Protein AF-A0A7J8K2V7-F1 (afdb_monomer_lite)

Radius of gyration: 28.93 Å; chains: 1; bounding box: 54×82×59 Å

pLDDT: mean 75.32, std 27.33, range [26.98, 98.69]

Secondary structure (DSSP, 8-state):
-HHHHHS--TTGGGTT-HHHHHHHHHHHHHTHHHHHHHH--SS---HHHHHHHHHHHT--TT----HHHHHHHHHHHHHHTT----S---------S-----------------------------------------------

Sequence (144 aa):
MIQWLSGHLPWEDNLKDPNYVRDSKIRYRENIASLMDKCFPEKNKPDEIAKYMETVKLLDYDEKPLYRNLQDILLQGLKSIGSKDDDKLELAVVENGGLKAKTGTKRKKETEKSSEASVEEMECLDTQTEEAMQTHMEPKTSSV

InterPro domains:
  IPR050235 Casein kinase 1/Serine/threonine-protein kinase-like [PTHR11909] (1-122)

Organism: Molossus molossus (NCBI:txid27622)

Structure (mmCIF, N/CA/C/O backbone):
data_AF-A0A7J8K2V7-F1
#
_entry.id   AF-A0A7J8K2V7-F1
#
loop_
_atom_site.group_PDB
_atom_site.id
_atom_site.type_symbol
_atom_site.label_atom_id
_atom_site.label_alt_id
_atom_site.label_comp_id
_atom_site.label_asym_id
_atom_site.label_entity_id
_atom_site.label_seq_id
_atom_site.pdbx_PDB_ins_code
_atom_site.Cartn_x
_atom_site.Cartn_y
_atom_site.Cartn_z
_atom_site.occupancy
_atom_site.B_iso_or_equiv
_atom_site.auth_seq_id
_atom_site.auth_comp_id
_atom_site.auth_asym_id
_atom_site.auth_atom_id
_atom_site.pdbx_PDB_model_num
ATOM 1 N N . MET A 1 1 ? -4.993 4.083 -3.559 1.00 94.50 1 MET A N 1
ATOM 2 C CA . MET A 1 1 ? -4.291 4.298 -2.270 1.00 94.50 1 MET A CA 1
ATOM 3 C C . MET A 1 1 ? -2.924 4.925 -2.499 1.00 94.50 1 MET A C 1
ATOM 5 O O . MET A 1 1 ? -2.961 6.108 -2.776 1.00 94.50 1 MET A O 1
ATOM 9 N N . ILE A 1 2 ? -1.781 4.209 -2.483 1.00 96.19 2 ILE A N 1
ATOM 10 C CA . ILE A 1 2 ? -0.426 4.827 -2.492 1.00 96.19 2 ILE A CA 1
ATOM 11 C C . ILE A 1 2 ? -0.288 5.997 -3.485 1.00 96.19 2 ILE A C 1
ATOM 13 O O . ILE A 1 2 ? -0.113 7.110 -3.013 1.00 96.19 2 ILE A O 1
ATOM 17 N N . GLN A 1 3 ? -0.505 5.803 -4.796 1.00 95.94 3 GLN A N 1
ATOM 18 C CA . GLN A 1 3 ? -0.426 6.879 -5.812 1.00 95.94 3 GLN A CA 1
ATOM 19 C C . GLN A 1 3 ? -1.206 8.163 -5.451 1.00 95.94 3 GLN A C 1
ATOM 21 O O . GLN A 1 3 ? -0.774 9.255 -5.792 1.00 95.94 3 GLN A O 1
ATOM 26 N N . TRP A 1 4 ? -2.354 8.058 -4.774 1.00 94.19 4 TRP A N 1
ATOM 27 C CA . TRP A 1 4 ? -3.171 9.216 -4.378 1.00 94.19 4 TRP A CA 1
ATOM 28 C C . TRP A 1 4 ? -2.633 9.945 -3.138 1.00 94.19 4 TRP A C 1
ATOM 30 O O . TRP A 1 4 ? -3.008 11.086 -2.905 1.00 94.19 4 TRP A O 1
ATOM 40 N N . LEU A 1 5 ? -1.782 9.288 -2.346 1.00 92.75 5 LEU A N 1
ATOM 41 C CA . LEU A 1 5 ? -1.199 9.813 -1.107 1.00 92.75 5 LEU A CA 1
ATOM 42 C C . LEU A 1 5 ? 0.252 10.286 -1.309 1.00 92.75 5 LEU A C 1
ATOM 44 O O . LEU A 1 5 ? 0.656 11.278 -0.719 1.00 92.75 5 LEU A O 1
ATOM 48 N N . SER A 1 6 ? 1.032 9.589 -2.142 1.00 92.75 6 SER A N 1
ATOM 49 C CA . SER A 1 6 ? 2.420 9.931 -2.494 1.00 92.75 6 SER A CA 1
ATOM 50 C C . SER A 1 6 ? 2.547 10.733 -3.794 1.00 92.75 6 SER A C 1
ATOM 52 O O . SER A 1 6 ? 3.634 11.203 -4.123 1.00 92.75 6 SER A O 1
ATOM 54 N N . GLY A 1 7 ? 1.484 10.807 -4.600 1.00 94.06 7 GLY A N 1
ATOM 55 C CA . GLY A 1 7 ? 1.505 11.328 -5.972 1.00 94.06 7 GLY A CA 1
ATOM 56 C C . GLY A 1 7 ? 2.142 10.390 -7.011 1.00 94.06 7 GLY A C 1
ATOM 57 O O . GLY A 1 7 ? 1.852 10.537 -8.196 1.00 94.06 7 GLY A O 1
ATOM 58 N N . HIS A 1 8 ? 2.957 9.416 -6.582 1.00 94.94 8 HIS A N 1
ATOM 59 C CA . HIS A 1 8 ? 3.845 8.618 -7.439 1.00 94.94 8 HIS A CA 1
ATOM 60 C C . HIS A 1 8 ? 3.953 7.135 -7.019 1.00 94.94 8 HIS A C 1
ATOM 62 O O . HIS A 1 8 ? 3.755 6.795 -5.846 1.00 94.94 8 HIS A O 1
ATOM 68 N N . LEU A 1 9 ? 4.340 6.252 -7.946 1.00 97.38 9 LEU A N 1
ATOM 69 C CA . LEU A 1 9 ? 4.716 4.851 -7.692 1.00 97.38 9 LEU A CA 1
ATOM 70 C C . LEU A 1 9 ? 6.148 4.532 -8.172 1.00 97.38 9 LEU A C 1
ATOM 72 O O . LEU A 1 9 ? 6.580 5.067 -9.190 1.00 97.38 9 LEU A O 1
ATOM 76 N N . PRO A 1 10 ? 6.888 3.596 -7.533 1.00 97.00 10 PRO A N 1
ATOM 77 C CA . PRO A 1 10 ? 8.314 3.359 -7.821 1.00 97.00 10 PRO A CA 1
ATOM 78 C C . PRO A 1 10 ? 8.669 2.814 -9.217 1.00 97.00 10 PRO A C 1
ATOM 80 O O . PRO A 1 10 ? 9.839 2.546 -9.473 1.00 97.00 10 PRO A O 1
ATOM 83 N N . TRP A 1 11 ? 7.681 2.579 -10.082 1.00 98.06 11 TRP A N 1
ATOM 84 C CA . TRP A 1 11 ? 7.827 1.952 -11.400 1.00 98.06 11 TRP A CA 1
ATOM 85 C C . TRP A 1 11 ? 7.117 2.731 -12.524 1.00 98.06 11 TRP A C 1
ATOM 87 O O . TRP A 1 11 ? 6.931 2.195 -13.617 1.00 98.06 11 TRP A O 1
ATOM 97 N N . GLU A 1 12 ? 6.676 3.969 -12.270 1.00 96.75 12 GLU A N 1
ATOM 98 C CA . GLU A 1 12 ? 5.854 4.736 -13.220 1.00 96.75 12 GLU A CA 1
ATOM 99 C C . GLU A 1 12 ? 6.618 5.247 -14.458 1.00 96.75 12 GLU A C 1
ATOM 101 O O . GLU A 1 12 ? 6.053 5.273 -15.551 1.00 96.75 12 GLU A O 1
ATOM 106 N N . ASP A 1 13 ? 7.925 5.502 -14.346 1.00 97.19 13 ASP A 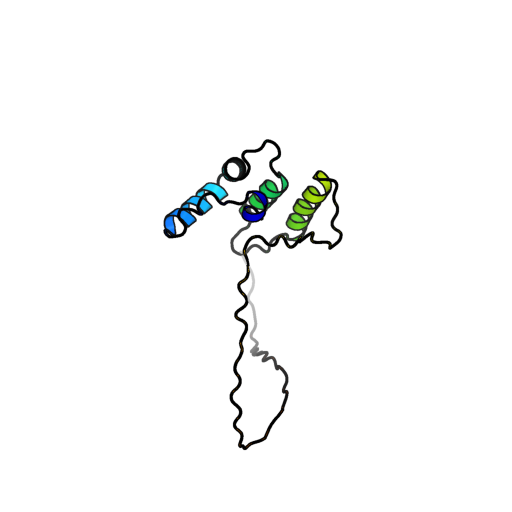N 1
ATOM 107 C CA . ASP A 1 13 ? 8.797 5.798 -15.498 1.00 97.19 13 ASP A CA 1
ATOM 108 C C . ASP A 1 13 ? 8.966 4.596 -16.452 1.00 97.19 13 ASP A C 1
ATOM 110 O O . ASP A 1 13 ? 9.264 4.746 -17.640 1.00 97.19 13 ASP A O 1
ATOM 114 N N . ASN A 1 14 ? 8.761 3.376 -15.944 1.00 97.50 14 ASN A N 1
ATOM 115 C CA . ASN A 1 14 ? 9.092 2.120 -16.620 1.00 97.50 14 ASN A CA 1
ATOM 116 C C . ASN A 1 14 ? 7.866 1.330 -17.109 1.00 97.50 14 ASN A C 1
ATOM 118 O O . ASN A 1 14 ? 8.003 0.170 -17.491 1.00 97.50 14 ASN A O 1
ATOM 122 N N . LEU A 1 15 ? 6.677 1.944 -17.179 1.00 98.06 15 LEU A N 1
ATOM 123 C CA . LEU A 1 15 ? 5.410 1.282 -17.555 1.00 98.06 15 LEU A CA 1
ATOM 124 C C . LEU A 1 15 ? 5.394 0.595 -18.938 1.00 98.06 15 LEU A C 1
ATOM 126 O O . LEU A 1 15 ? 4.476 -0.171 -19.225 1.00 98.06 15 LEU A O 1
ATOM 130 N N . LYS A 1 16 ? 6.392 0.847 -19.795 1.00 98.44 16 LYS A N 1
ATOM 131 C CA . LYS A 1 16 ? 6.579 0.153 -21.083 1.00 98.44 16 LYS A CA 1
ATOM 132 C C . LYS A 1 16 ? 7.224 -1.234 -20.951 1.00 98.44 16 LYS A C 1
ATOM 134 O O . LYS A 1 16 ? 7.147 -2.007 -21.901 1.00 98.44 16 LYS A O 1
ATOM 139 N N . ASP A 1 17 ? 7.850 -1.548 -19.815 1.00 98.38 17 ASP A N 1
ATOM 140 C CA . ASP A 1 17 ? 8.443 -2.857 -19.532 1.00 98.38 17 ASP A CA 1
ATOM 141 C C . ASP A 1 17 ? 7.603 -3.615 -18.479 1.00 98.38 17 ASP A C 1
ATOM 143 O O . ASP A 1 17 ? 7.678 -3.319 -17.280 1.00 98.38 17 ASP A O 1
ATOM 147 N N . PRO A 1 18 ? 6.803 -4.618 -18.891 1.00 98.44 18 PRO A N 1
ATOM 148 C CA . PRO A 1 18 ? 5.983 -5.389 -17.963 1.00 98.44 18 PRO A CA 1
ATOM 149 C C . PRO A 1 18 ? 6.812 -6.281 -17.026 1.00 98.44 18 PRO A C 1
ATOM 151 O O . PRO A 1 18 ? 6.313 -6.646 -15.960 1.00 98.44 18 PRO A O 1
ATOM 154 N N . ASN A 1 19 ? 8.062 -6.615 -17.374 1.00 98.50 19 ASN A N 1
ATOM 155 C CA . ASN A 1 19 ? 8.955 -7.367 -16.490 1.00 98.50 19 ASN A CA 1
ATOM 156 C C . ASN A 1 19 ? 9.426 -6.470 -15.350 1.00 98.50 19 ASN A C 1
ATOM 158 O O . ASN A 1 19 ? 9.201 -6.803 -14.192 1.00 98.50 19 ASN A O 1
ATOM 162 N N . TYR A 1 20 ? 9.951 -5.282 -15.667 1.00 98.56 20 TYR A N 1
ATOM 163 C CA . TYR A 1 20 ? 10.354 -4.297 -14.660 1.00 98.56 20 TYR A CA 1
ATOM 164 C C . TYR A 1 20 ? 9.224 -3.988 -13.666 1.00 98.56 20 TYR A C 1
ATOM 166 O O . TYR A 1 20 ? 9.442 -3.973 -12.451 1.00 98.56 20 TYR A O 1
ATOM 174 N N . VAL A 1 21 ? 8.001 -3.763 -14.163 1.00 98.69 21 VAL A N 1
ATOM 175 C CA . VAL A 1 21 ? 6.834 -3.467 -13.316 1.00 98.69 21 VAL A CA 1
ATOM 176 C C . VAL A 1 21 ? 6.456 -4.664 -12.432 1.00 98.69 21 VAL A C 1
ATOM 178 O O . VAL A 1 21 ? 6.123 -4.469 -11.262 1.00 98.69 21 VAL A O 1
ATOM 181 N N . ARG A 1 22 ? 6.523 -5.900 -12.949 1.00 98.50 22 ARG A N 1
ATOM 182 C CA . ARG A 1 22 ? 6.310 -7.130 -12.165 1.00 98.50 22 ARG A CA 1
ATOM 183 C C . ARG A 1 22 ? 7.371 -7.290 -11.079 1.00 98.50 22 ARG A C 1
ATOM 185 O O . ARG A 1 22 ? 7.024 -7.439 -9.911 1.00 98.50 22 ARG A O 1
ATOM 192 N N . ASP A 1 23 ? 8.640 -7.220 -11.448 1.00 98.62 23 ASP A N 1
ATOM 193 C CA . ASP A 1 23 ? 9.760 -7.526 -10.558 1.00 98.62 23 ASP A CA 1
ATOM 194 C C . ASP A 1 23 ? 9.893 -6.464 -9.456 1.00 98.62 23 ASP A C 1
ATOM 196 O O . ASP A 1 23 ? 10.209 -6.780 -8.307 1.00 98.62 23 ASP A O 1
ATOM 200 N N . SER A 1 24 ? 9.550 -5.210 -9.773 1.00 98.25 24 SER A N 1
ATOM 201 C CA . SER A 1 24 ? 9.407 -4.137 -8.784 1.00 98.25 24 SER A CA 1
ATOM 202 C C . SER A 1 24 ? 8.266 -4.419 -7.804 1.00 98.25 24 SER A C 1
ATOM 204 O O . SER A 1 24 ? 8.472 -4.333 -6.596 1.00 98.25 24 SER A O 1
ATOM 206 N N . LYS A 1 25 ? 7.078 -4.815 -8.285 1.00 98.38 25 LYS A N 1
ATOM 207 C CA . LYS A 1 25 ? 5.943 -5.180 -7.416 1.00 98.38 25 LYS A CA 1
ATOM 208 C C . LYS A 1 25 ? 6.264 -6.363 -6.502 1.00 98.38 25 LYS A C 1
ATOM 210 O O . LYS A 1 25 ? 5.923 -6.307 -5.327 1.00 98.38 25 LYS A O 1
ATOM 215 N N . ILE A 1 26 ? 6.954 -7.390 -7.004 1.00 98.38 26 ILE A N 1
ATOM 216 C CA . ILE A 1 26 ? 7.405 -8.537 -6.198 1.00 98.38 26 ILE A CA 1
ATOM 217 C C . ILE A 1 26 ? 8.386 -8.067 -5.114 1.00 98.38 26 ILE A C 1
ATOM 219 O O . ILE A 1 26 ? 8.160 -8.314 -3.932 1.00 98.38 26 ILE A O 1
ATOM 223 N N . ARG A 1 27 ? 9.425 -7.304 -5.483 1.00 98.31 27 ARG A N 1
ATOM 224 C CA . ARG A 1 27 ? 10.410 -6.753 -4.532 1.00 98.31 27 ARG A CA 1
ATOM 225 C C . ARG A 1 27 ? 9.753 -5.935 -3.414 1.00 98.31 27 ARG A C 1
ATOM 227 O O . ARG A 1 27 ? 10.126 -6.076 -2.251 1.00 98.31 27 ARG A O 1
ATOM 234 N N . TYR A 1 28 ? 8.773 -5.106 -3.765 1.00 98.25 28 TYR A N 1
ATOM 235 C CA . TYR A 1 28 ? 8.058 -4.252 -2.818 1.00 98.25 28 TYR A CA 1
ATOM 236 C C . TYR A 1 28 ? 6.946 -4.966 -2.031 1.00 98.25 28 TYR A C 1
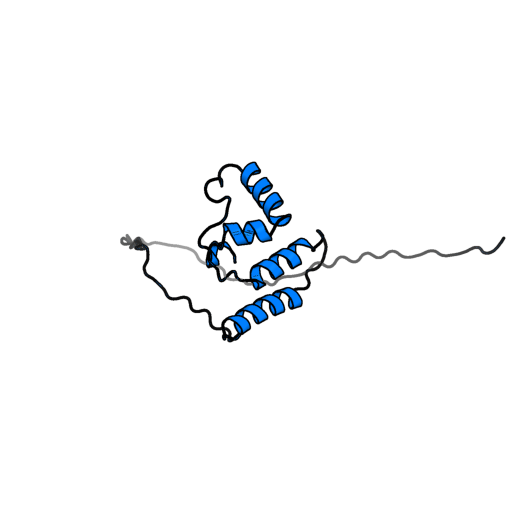ATOM 238 O O . TYR A 1 28 ? 6.603 -4.491 -0.952 1.00 98.25 28 TYR A O 1
ATOM 246 N N . ARG A 1 29 ? 6.430 -6.118 -2.492 1.00 97.56 29 ARG A N 1
ATOM 247 C CA . ARG A 1 29 ? 5.617 -7.033 -1.665 1.00 97.56 29 ARG A CA 1
ATOM 248 C C . ARG A 1 29 ? 6.476 -7.673 -0.577 1.00 97.56 29 ARG A C 1
ATOM 250 O O . ARG A 1 29 ? 6.072 -7.720 0.583 1.00 97.56 29 ARG A O 1
ATOM 257 N N . GLU A 1 30 ? 7.675 -8.137 -0.923 1.00 97.50 30 GLU A N 1
ATOM 258 C CA . GLU A 1 30 ? 8.530 -8.795 0.066 1.00 97.50 30 GLU A CA 1
ATOM 259 C C . GLU A 1 30 ? 9.106 -7.817 1.094 1.00 97.50 30 GLU A C 1
ATOM 261 O O . GLU A 1 30 ? 9.165 -8.163 2.274 1.00 97.50 30 GLU A O 1
ATOM 266 N N . ASN A 1 31 ? 9.408 -6.574 0.701 1.00 97.38 31 ASN A N 1
ATOM 267 C CA . ASN A 1 31 ? 9.828 -5.510 1.615 1.00 97.38 31 ASN A CA 1
ATOM 268 C C . ASN A 1 31 ? 8.930 -4.258 1.507 1.00 97.38 31 ASN A C 1
ATOM 270 O O . ASN A 1 31 ? 9.281 -3.270 0.851 1.00 97.38 31 ASN A O 1
ATOM 274 N N . ILE A 1 32 ? 7.788 -4.288 2.201 1.00 97.44 32 ILE A N 1
ATOM 275 C CA . ILE A 1 32 ? 6.819 -3.179 2.258 1.00 97.44 32 ILE A CA 1
ATOM 276 C C . ILE A 1 32 ? 7.392 -1.954 2.983 1.00 97.44 32 ILE A C 1
ATOM 278 O O . ILE A 1 32 ? 7.091 -0.829 2.586 1.00 97.44 32 ILE A O 1
ATOM 282 N N . ALA A 1 33 ? 8.284 -2.124 3.965 1.00 96.12 33 ALA A N 1
ATOM 283 C CA . ALA A 1 33 ? 8.985 -0.995 4.583 1.00 96.12 33 ALA A CA 1
ATOM 284 C C . ALA A 1 33 ? 9.742 -0.162 3.529 1.00 96.12 33 ALA A C 1
ATOM 286 O O . ALA A 1 33 ? 9.573 1.052 3.466 1.00 96.12 33 ALA A O 1
ATOM 287 N N . SER A 1 34 ? 10.456 -0.817 2.604 1.00 96.25 34 SER A N 1
ATOM 288 C CA . SER A 1 34 ? 11.151 -0.135 1.503 1.00 96.25 34 SER A CA 1
ATOM 289 C C . SER A 1 34 ? 10.212 0.516 0.474 1.00 96.25 34 SER A C 1
ATOM 291 O O . SER A 1 34 ? 10.603 1.482 -0.183 1.00 96.25 34 SER A O 1
ATOM 293 N N . LEU A 1 35 ? 8.970 0.028 0.339 1.00 96.69 35 LEU A N 1
ATOM 294 C CA . LEU A 1 35 ? 7.929 0.683 -0.464 1.00 96.69 35 LEU A CA 1
ATOM 295 C C . LEU A 1 35 ? 7.469 1.977 0.217 1.00 96.69 35 LEU A C 1
ATOM 297 O O . LEU A 1 35 ? 7.391 3.020 -0.429 1.00 96.69 35 LEU A O 1
ATOM 301 N N . MET A 1 36 ? 7.217 1.917 1.526 1.00 96.62 36 MET A N 1
ATOM 302 C CA . MET A 1 36 ? 6.815 3.075 2.324 1.00 96.62 36 MET A CA 1
ATOM 303 C C . MET A 1 36 ? 7.925 4.130 2.383 1.00 96.62 36 MET A C 1
ATOM 305 O O . MET A 1 36 ? 7.646 5.304 2.170 1.00 96.62 36 MET A O 1
ATOM 309 N N . ASP A 1 37 ? 9.184 3.726 2.571 1.00 95.25 37 ASP A N 1
ATOM 310 C CA . ASP A 1 37 ? 10.352 4.616 2.517 1.00 95.25 37 ASP A CA 1
ATOM 311 C C . ASP A 1 37 ? 10.505 5.309 1.157 1.00 95.25 37 ASP A C 1
ATOM 313 O O . ASP A 1 37 ? 10.894 6.476 1.094 1.00 95.25 37 ASP A O 1
ATOM 317 N N . LYS A 1 38 ? 10.204 4.598 0.061 1.00 95.25 38 LYS A N 1
ATOM 318 C CA . LYS A 1 38 ? 10.330 5.127 -1.300 1.00 95.25 38 LYS A CA 1
ATOM 319 C C . LYS A 1 38 ? 9.191 6.079 -1.670 1.00 95.25 38 LYS A C 1
ATOM 321 O O . LYS A 1 38 ? 9.461 7.087 -2.314 1.00 95.25 38 LYS A O 1
ATOM 326 N N . CYS A 1 39 ? 7.954 5.761 -1.285 1.00 95.25 39 CYS A N 1
ATOM 327 C CA . CYS A 1 39 ? 6.763 6.548 -1.622 1.00 95.25 39 CYS A CA 1
ATOM 328 C C . CYS A 1 39 ? 6.495 7.706 -0.649 1.00 95.25 39 CYS A C 1
ATOM 330 O O . CYS A 1 39 ? 5.924 8.716 -1.052 1.00 95.25 39 CYS A O 1
ATOM 332 N N . PHE A 1 40 ? 6.907 7.577 0.614 1.00 94.81 40 PHE A N 1
ATOM 333 C CA . PHE A 1 40 ? 6.678 8.558 1.674 1.00 94.81 40 PHE A CA 1
ATOM 334 C C . PHE A 1 40 ? 8.021 8.960 2.311 1.00 94.81 40 PHE A C 1
ATOM 336 O O . PHE A 1 40 ? 8.349 8.499 3.403 1.00 94.81 40 PHE A O 1
ATOM 343 N N . PRO A 1 41 ? 8.829 9.814 1.650 1.00 87.56 41 PRO A N 1
ATOM 344 C CA . PRO A 1 41 ? 10.126 10.256 2.176 1.00 87.56 41 PRO A CA 1
ATOM 345 C C . PRO A 1 41 ? 10.008 11.191 3.395 1.00 87.56 41 PRO A C 1
ATOM 347 O O . PRO A 1 41 ? 11.008 11.490 4.048 1.00 87.56 41 PRO A O 1
ATOM 350 N N . GLU A 1 42 ? 8.803 11.674 3.700 1.00 84.94 42 GLU A N 1
ATOM 351 C CA . GLU A 1 42 ? 8.521 12.507 4.867 1.00 84.94 42 GLU A CA 1
ATOM 352 C C . GLU A 1 42 ? 8.521 11.711 6.184 1.00 84.94 42 GLU A C 1
ATOM 354 O O . GLU A 1 42 ? 8.483 10.480 6.214 1.00 84.94 42 GLU A O 1
ATOM 359 N N . LYS A 1 43 ? 8.551 12.430 7.313 1.00 76.38 43 LYS A N 1
ATOM 360 C CA . LYS A 1 43 ? 8.554 11.817 8.654 1.00 76.38 43 LYS A CA 1
ATOM 361 C C . LYS A 1 43 ? 7.218 11.167 9.026 1.00 76.38 43 LYS A C 1
ATOM 363 O O . LYS A 1 43 ? 7.214 10.214 9.798 1.00 76.38 43 LYS A O 1
ATOM 368 N N . ASN A 1 44 ? 6.109 11.668 8.482 1.00 79.06 44 ASN A N 1
ATOM 369 C CA . ASN A 1 44 ? 4.755 11.226 8.811 1.00 79.06 44 ASN A CA 1
ATOM 370 C C . ASN A 1 44 ? 4.276 10.191 7.783 1.00 79.06 44 ASN A C 1
ATOM 372 O O . ASN A 1 44 ? 3.481 10.492 6.895 1.00 79.06 44 ASN A O 1
ATOM 376 N N . LYS A 1 45 ? 4.803 8.968 7.881 1.00 88.38 45 LYS A N 1
ATOM 377 C CA . LYS A 1 45 ? 4.386 7.844 7.031 1.00 88.38 45 LYS A CA 1
ATOM 378 C C . LYS A 1 45 ? 3.046 7.288 7.539 1.00 88.38 45 LYS A C 1
ATOM 380 O O . LYS A 1 45 ? 2.912 7.111 8.748 1.00 88.38 45 LYS A O 1
ATOM 385 N N . PRO A 1 46 ? 2.064 6.995 6.667 1.00 92.69 46 PRO A N 1
ATOM 386 C CA . PRO A 1 46 ? 0.789 6.434 7.103 1.00 92.69 46 PRO A CA 1
ATOM 387 C C . PRO A 1 46 ? 0.936 4.931 7.389 1.00 92.69 46 PRO A C 1
ATOM 389 O O . PRO A 1 46 ? 0.839 4.096 6.483 1.00 92.69 46 PRO A O 1
ATOM 392 N N . ASP A 1 47 ? 1.180 4.587 8.655 1.00 94.44 47 ASP A N 1
ATOM 393 C CA . ASP A 1 47 ? 1.328 3.213 9.159 1.00 94.44 47 ASP A CA 1
ATOM 394 C C . ASP A 1 47 ? 0.174 2.290 8.741 1.00 94.44 47 ASP A C 1
ATOM 396 O O . ASP A 1 47 ? 0.356 1.089 8.551 1.00 94.44 47 ASP A O 1
ATOM 400 N N . GLU A 1 48 ? -1.033 2.825 8.597 1.00 96.69 48 GLU A N 1
ATOM 401 C CA . GLU A 1 48 ? -2.231 2.086 8.209 1.00 96.69 48 GLU A CA 1
ATOM 402 C C . GLU A 1 48 ? -2.162 1.587 6.760 1.00 96.69 48 GLU A C 1
ATOM 404 O O . GLU A 1 48 ? -2.656 0.501 6.461 1.00 96.69 48 GLU A O 1
ATOM 409 N N . ILE A 1 49 ? -1.454 2.296 5.876 1.00 97.00 49 ILE A N 1
ATOM 410 C CA . ILE A 1 49 ? -1.175 1.823 4.513 1.00 97.00 49 ILE A CA 1
ATOM 411 C C . ILE A 1 49 ? -0.149 0.683 4.534 1.00 97.00 49 ILE A C 1
ATOM 413 O O . ILE A 1 49 ? -0.301 -0.278 3.779 1.00 97.00 49 ILE A O 1
ATOM 417 N N . ALA A 1 50 ? 0.843 0.730 5.431 1.00 96.88 50 ALA A N 1
ATOM 418 C CA . ALA A 1 50 ? 1.777 -0.380 5.630 1.00 96.88 50 ALA A CA 1
ATOM 419 C C . ALA A 1 50 ? 1.055 -1.624 6.183 1.00 96.88 50 ALA A C 1
ATOM 421 O O . ALA A 1 50 ? 1.150 -2.701 5.599 1.00 96.88 50 ALA A O 1
ATOM 422 N N . LYS A 1 51 ? 0.250 -1.460 7.246 1.00 97.88 51 LYS A N 1
ATOM 423 C CA . LYS A 1 51 ? -0.576 -2.524 7.852 1.00 97.88 51 LYS A CA 1
ATOM 424 C C . LYS A 1 51 ? -1.543 -3.146 6.842 1.00 97.88 51 LYS A C 1
ATOM 426 O O . LYS A 1 51 ? -1.683 -4.366 6.810 1.00 97.88 51 LYS A O 1
ATOM 431 N N . TYR A 1 52 ? -2.178 -2.334 5.992 1.00 98.25 52 TYR A N 1
ATOM 432 C CA . TYR A 1 52 ? -3.032 -2.822 4.907 1.00 98.25 52 TYR A CA 1
ATOM 433 C C . TYR A 1 52 ? -2.239 -3.692 3.922 1.00 98.25 52 TYR A C 1
ATOM 435 O O . TYR A 1 52 ? -2.680 -4.788 3.586 1.00 98.25 52 TYR A O 1
ATOM 443 N N . MET A 1 53 ? -1.061 -3.236 3.479 1.00 98.06 53 MET A N 1
ATOM 444 C CA . MET A 1 53 ? -0.235 -3.992 2.532 1.00 98.06 53 MET A CA 1
ATOM 445 C C . MET A 1 53 ? 0.298 -5.300 3.130 1.00 98.06 53 MET A C 1
ATOM 447 O O . MET A 1 53 ? 0.274 -6.311 2.437 1.00 98.06 53 MET A O 1
ATOM 451 N N . GLU A 1 54 ? 0.710 -5.323 4.403 1.00 97.94 54 GLU A N 1
ATOM 452 C CA . GLU A 1 54 ? 1.115 -6.568 5.080 1.00 97.94 54 GLU A CA 1
ATOM 453 C C . GLU A 1 54 ? -0.083 -7.520 5.258 1.00 97.94 54 GLU A C 1
ATOM 455 O O . GLU A 1 54 ? 0.042 -8.720 5.030 1.00 97.94 54 GLU A O 1
ATOM 460 N N . THR A 1 55 ? -1.280 -6.999 5.558 1.00 97.75 55 THR A N 1
ATOM 461 C CA . THR A 1 55 ? -2.507 -7.820 5.637 1.00 97.75 55 THR A CA 1
ATOM 462 C C . THR A 1 55 ? -2.860 -8.435 4.279 1.00 97.75 55 THR A C 1
ATOM 464 O O . THR A 1 55 ? -3.214 -9.605 4.212 1.00 97.75 55 THR A O 1
ATOM 467 N N . VAL A 1 56 ? -2.726 -7.680 3.183 1.00 97.81 56 VAL A N 1
ATOM 468 C CA . VAL A 1 56 ? -2.964 -8.181 1.815 1.00 97.81 56 VAL A CA 1
ATOM 469 C C . VAL A 1 56 ? -1.843 -9.108 1.330 1.00 97.81 56 VAL A C 1
ATOM 471 O O . VAL A 1 56 ? -2.099 -10.007 0.535 1.00 97.81 56 VAL A O 1
ATOM 474 N N . LYS A 1 57 ? -0.605 -8.938 1.810 1.00 97.12 57 LYS A N 1
ATOM 475 C CA . LYS A 1 57 ? 0.519 -9.836 1.507 1.00 97.12 57 LYS A CA 1
ATOM 476 C C . LYS A 1 57 ? 0.288 -11.246 2.044 1.00 97.12 57 LYS A C 1
ATOM 478 O O . LYS A 1 57 ? 0.708 -12.189 1.379 1.00 97.12 57 LYS A O 1
ATOM 483 N N . LEU A 1 58 ? -0.342 -11.373 3.211 1.00 97.62 58 LEU A N 1
ATOM 484 C CA . LEU A 1 58 ? -0.599 -12.653 3.875 1.00 97.62 58 LEU A CA 1
ATOM 485 C C . LEU A 1 58 ? -1.697 -13.500 3.214 1.00 97.62 58 LEU A C 1
ATOM 487 O O . LEU A 1 58 ? -1.790 -14.671 3.553 1.00 97.62 58 LEU A O 1
ATOM 491 N N . LEU A 1 59 ? -2.490 -12.932 2.297 1.00 98.00 59 LEU A N 1
ATOM 492 C CA . LEU A 1 59 ? -3.582 -13.649 1.636 1.00 98.00 59 LEU A CA 1
ATOM 493 C C . LEU A 1 59 ? -3.065 -14.696 0.640 1.00 98.00 59 LEU A C 1
ATOM 495 O O . LEU A 1 59 ? -2.261 -14.370 -0.243 1.00 98.00 59 LEU A O 1
ATOM 499 N N . ASP A 1 60 ? -3.593 -15.916 0.736 1.00 97.88 60 ASP A N 1
ATOM 500 C CA . ASP A 1 60 ? -3.432 -16.950 -0.294 1.00 97.88 60 ASP A CA 1
ATOM 501 C C . ASP A 1 60 ? -4.315 -16.678 -1.534 1.00 97.88 60 ASP A C 1
ATOM 503 O O . ASP A 1 60 ? -5.195 -15.815 -1.537 1.00 97.88 60 ASP A O 1
ATOM 507 N N . TYR A 1 61 ? -4.057 -17.394 -2.637 1.00 97.50 61 TYR A N 1
ATOM 508 C CA . TYR A 1 61 ? -4.661 -17.122 -3.955 1.00 97.50 61 TYR A CA 1
ATOM 509 C C . TYR A 1 61 ? -6.194 -17.265 -3.990 1.00 97.50 61 TYR A C 1
ATOM 511 O O . TYR A 1 61 ? -6.872 -16.490 -4.666 1.00 97.50 61 TYR A O 1
ATOM 519 N N . ASP A 1 62 ? -6.725 -18.254 -3.276 1.00 97.56 62 ASP A N 1
ATOM 520 C CA . ASP A 1 62 ? -8.147 -18.574 -3.142 1.00 97.56 62 ASP A CA 1
ATOM 521 C C . ASP A 1 62 ? -8.731 -18.176 -1.770 1.00 97.56 62 ASP A C 1
ATOM 523 O O . ASP A 1 62 ? -9.905 -18.436 -1.488 1.00 97.56 62 ASP A O 1
ATOM 527 N N . GLU A 1 63 ? -7.954 -17.490 -0.922 1.00 97.94 63 GLU A N 1
ATOM 528 C CA . GLU A 1 63 ? -8.424 -17.025 0.382 1.00 97.94 63 GLU A CA 1
ATOM 529 C C . GLU A 1 63 ? -9.461 -15.900 0.244 1.00 97.94 63 GLU A C 1
ATOM 531 O O . GLU A 1 63 ? -9.263 -14.895 -0.443 1.00 97.94 63 GLU A O 1
ATOM 536 N N . LYS A 1 64 ? -10.575 -16.026 0.975 1.00 97.75 64 LYS A N 1
ATOM 537 C CA . LYS A 1 64 ? -11.581 -14.967 1.092 1.00 97.75 64 LYS A CA 1
ATOM 538 C C . LYS A 1 64 ? -11.074 -13.856 2.030 1.00 97.75 64 LYS A C 1
ATOM 540 O O . LYS A 1 64 ? -11.008 -14.098 3.236 1.00 97.75 64 LYS A O 1
ATOM 545 N N . PRO A 1 65 ? -10.827 -12.619 1.553 1.00 97.81 65 PRO A N 1
ATOM 546 C CA . PRO A 1 65 ? -10.230 -11.581 2.387 1.00 97.81 65 PRO A CA 1
ATOM 547 C C . PRO A 1 65 ? -11.099 -11.200 3.590 1.00 97.81 65 PRO A C 1
ATOM 549 O O . PRO A 1 65 ? -12.315 -11.015 3.476 1.00 97.81 65 PRO A O 1
ATOM 552 N N . LEU A 1 66 ? -10.460 -10.977 4.741 1.00 97.19 66 LEU A N 1
ATOM 553 C CA . LEU A 1 66 ? -11.107 -10.436 5.938 1.00 97.19 66 LEU A CA 1
ATOM 554 C C . LEU A 1 66 ? -11.351 -8.924 5.790 1.00 97.19 66 LEU A C 1
ATOM 556 O O . LEU A 1 66 ? -10.712 -8.100 6.444 1.00 97.19 66 LEU A O 1
ATOM 560 N N . TYR A 1 67 ? -12.302 -8.550 4.925 1.00 98.25 67 TYR A N 1
ATOM 561 C CA . TYR A 1 67 ? -12.634 -7.155 4.596 1.00 98.25 67 TYR A CA 1
ATOM 562 C C . TYR A 1 67 ? -12.880 -6.268 5.822 1.00 98.25 67 TYR A C 1
ATOM 564 O O . TYR A 1 67 ? -12.528 -5.092 5.795 1.00 98.25 67 TYR A O 1
ATOM 572 N N . ARG A 1 68 ? -13.433 -6.823 6.910 1.00 98.06 68 ARG A N 1
ATOM 573 C CA . ARG A 1 68 ? -13.640 -6.089 8.165 1.00 98.06 68 ARG A CA 1
ATOM 574 C C . ARG A 1 68 ? -12.317 -5.615 8.777 1.00 98.06 68 ARG A C 1
ATOM 576 O O . ARG A 1 68 ? -12.214 -4.453 9.145 1.00 98.06 68 ARG A O 1
ATOM 583 N N . ASN A 1 69 ? -11.287 -6.460 8.787 1.00 97.50 69 ASN A N 1
ATOM 584 C CA . ASN A 1 69 ? -9.959 -6.101 9.291 1.00 97.50 69 ASN A CA 1
ATOM 585 C C . ASN A 1 69 ? -9.329 -4.998 8.423 1.00 97.50 69 ASN A C 1
ATOM 587 O O . ASN A 1 69 ? -8.761 -4.045 8.948 1.00 97.50 69 ASN A O 1
ATOM 591 N N . LEU A 1 70 ? -9.480 -5.095 7.096 1.00 98.12 70 LEU A N 1
ATOM 592 C CA . LEU A 1 70 ? -9.000 -4.077 6.152 1.00 98.12 70 LEU A CA 1
ATOM 593 C C . LEU A 1 70 ? -9.724 -2.730 6.336 1.00 98.12 70 LEU A C 1
ATOM 595 O O . LEU A 1 70 ? -9.080 -1.684 6.281 1.00 98.12 70 LEU A O 1
ATOM 599 N N . GLN A 1 71 ? -11.035 -2.743 6.609 1.00 97.75 71 GLN A N 1
ATOM 600 C CA . GLN A 1 71 ? -11.798 -1.548 6.994 1.00 97.75 71 GLN A CA 1
ATOM 601 C C . GLN A 1 71 ? -11.308 -0.980 8.330 1.00 97.75 71 GLN A C 1
ATOM 603 O O . GLN A 1 71 ? -11.008 0.206 8.413 1.00 97.75 71 GLN A O 1
ATOM 608 N N . ASP A 1 72 ? -11.180 -1.810 9.367 1.00 98.00 72 ASP A N 1
ATOM 609 C CA . ASP A 1 72 ? -10.791 -1.362 10.707 1.00 98.00 72 ASP A CA 1
ATOM 610 C C . ASP A 1 72 ? -9.361 -0.781 10.747 1.00 98.00 72 ASP A C 1
ATOM 612 O O . ASP A 1 72 ? -9.114 0.150 11.515 1.00 98.00 72 ASP A O 1
ATOM 616 N N . ILE A 1 73 ? -8.450 -1.228 9.869 1.00 97.81 73 ILE A N 1
ATOM 617 C CA . ILE A 1 73 ? -7.141 -0.588 9.633 1.00 97.81 73 ILE A CA 1
ATOM 618 C C . ILE A 1 73 ? -7.306 0.839 9.083 1.00 97.81 73 ILE A C 1
ATOM 620 O O . ILE A 1 73 ? -6.696 1.772 9.601 1.00 97.81 73 ILE A O 1
ATOM 624 N N . LEU A 1 74 ? -8.150 1.049 8.068 1.00 96.94 74 LEU A N 1
ATOM 625 C CA . LEU A 1 74 ? -8.379 2.384 7.496 1.00 96.94 74 LEU A CA 1
ATOM 626 C C . LEU A 1 74 ? -9.133 3.307 8.474 1.00 96.94 74 LEU A C 1
ATOM 628 O O . LEU A 1 74 ? -8.819 4.492 8.578 1.00 96.94 74 LEU A O 1
ATOM 632 N N . LEU A 1 75 ? -10.053 2.754 9.271 1.00 96.69 75 LEU A N 1
ATOM 633 C CA . LEU A 1 75 ? -10.745 3.465 10.351 1.00 96.69 75 LEU A CA 1
ATOM 634 C C . LEU A 1 75 ? -9.814 3.848 11.513 1.00 96.69 75 LEU A C 1
ATOM 636 O O . LEU A 1 75 ? -10.116 4.805 12.226 1.00 96.69 75 LEU A O 1
ATOM 640 N N . GLN A 1 76 ? -8.701 3.137 11.734 1.00 96.12 76 GLN A N 1
ATOM 641 C CA . GLN A 1 76 ? -7.634 3.607 12.629 1.00 96.12 76 GLN A CA 1
ATOM 642 C C . GLN A 1 76 ? -6.930 4.836 12.040 1.00 96.12 76 GLN A C 1
ATOM 644 O O . GLN A 1 76 ? -6.691 5.783 12.782 1.00 96.12 76 GLN A O 1
ATOM 649 N N . GLY A 1 77 ? 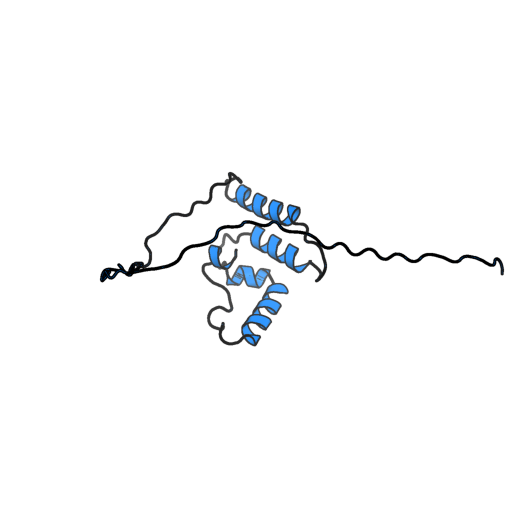-6.707 4.862 10.722 1.00 94.44 77 GLY A N 1
ATOM 650 C CA . GLY A 1 77 ? -6.089 5.986 10.008 1.00 94.44 77 GLY A CA 1
ATOM 651 C C . GLY A 1 77 ? -6.910 7.270 10.080 1.00 94.44 77 GLY A C 1
ATOM 652 O O . GLY A 1 77 ? -6.376 8.336 10.369 1.00 94.44 77 GLY A O 1
ATOM 653 N N . LEU A 1 78 ? -8.234 7.176 9.914 1.00 94.38 78 LEU A N 1
ATOM 654 C CA . LEU A 1 78 ? -9.117 8.331 10.121 1.00 94.38 78 LEU A CA 1
ATOM 655 C C . LEU A 1 78 ? -9.023 8.856 11.563 1.00 94.38 78 LEU A C 1
ATOM 657 O O . LEU A 1 78 ? -8.921 10.062 11.768 1.00 94.38 78 LEU A O 1
ATOM 661 N N . LYS A 1 79 ? -8.976 7.963 12.560 1.00 94.50 79 LYS A N 1
ATOM 662 C CA . LYS A 1 79 ? -8.850 8.342 13.978 1.00 94.50 79 LYS A CA 1
ATOM 663 C C . LYS A 1 79 ? -7.481 8.945 14.310 1.00 94.50 79 LYS A C 1
ATOM 665 O O . LYS A 1 79 ? -7.430 9.873 15.113 1.00 94.50 79 LYS A O 1
ATOM 670 N N . SER A 1 80 ? -6.389 8.460 13.710 1.00 92.50 80 SER A N 1
ATOM 671 C CA . SER A 1 80 ? -5.034 8.974 13.961 1.00 92.50 80 SER A CA 1
ATOM 672 C C . SER A 1 80 ? -4.825 10.384 13.389 1.00 92.50 80 SER A C 1
ATOM 674 O O . SER A 1 80 ? -4.107 11.175 14.000 1.00 92.50 80 SER A O 1
ATOM 676 N N . ILE A 1 81 ? -5.541 10.757 12.318 1.00 91.88 81 ILE A N 1
ATOM 677 C CA . ILE A 1 81 ? -5.615 12.146 11.813 1.00 91.88 81 ILE A CA 1
ATOM 678 C C . ILE A 1 81 ? -6.727 13.000 12.463 1.00 91.88 81 ILE A C 1
ATOM 680 O O . ILE A 1 81 ? -6.976 14.121 12.023 1.00 91.88 81 ILE A O 1
ATOM 684 N N . GLY A 1 82 ? -7.423 12.495 13.490 1.00 92.25 82 GLY A N 1
ATOM 685 C CA . GLY A 1 82 ? -8.496 13.219 14.194 1.00 92.25 82 GLY A CA 1
ATOM 686 C C . GLY A 1 82 ? -9.821 13.345 13.428 1.00 92.25 82 GLY A C 1
ATOM 687 O O . GLY A 1 82 ? -10.690 14.121 13.822 1.00 92.25 82 GLY A O 1
ATOM 688 N N . SER A 1 83 ? -9.979 12.587 12.346 1.00 93.31 83 SER A N 1
ATOM 689 C CA . SER A 1 83 ? -11.196 12.486 11.539 1.00 93.31 83 SER A CA 1
ATOM 690 C C . SER A 1 83 ? -12.048 11.272 11.942 1.00 93.31 83 SER A C 1
ATOM 692 O O . SER A 1 83 ? -11.717 10.496 12.842 1.00 93.31 83 SER A O 1
ATOM 694 N N . LYS A 1 84 ? -13.182 11.105 11.266 1.00 92.94 84 LYS A N 1
ATOM 695 C CA . LYS A 1 84 ? -14.101 9.970 11.405 1.00 92.94 84 LYS A CA 1
ATOM 696 C C . LYS A 1 84 ? -14.588 9.549 10.023 1.00 92.94 84 LYS A C 1
ATOM 698 O O . LYS A 1 84 ? -14.444 10.302 9.067 1.00 92.94 84 LYS A O 1
ATOM 703 N N . ASP A 1 85 ? -15.182 8.368 9.953 1.00 93.19 85 ASP A N 1
ATOM 704 C CA . ASP A 1 85 ? -15.982 7.960 8.804 1.00 93.19 85 ASP A CA 1
ATOM 705 C C . ASP A 1 85 ? -17.342 8.670 8.902 1.00 93.19 85 ASP A C 1
ATOM 707 O O . ASP A 1 85 ? -18.051 8.520 9.904 1.00 93.19 85 ASP A O 1
ATOM 711 N N . ASP A 1 86 ? -17.650 9.544 7.945 1.00 93.12 86 ASP A N 1
ATOM 712 C CA . ASP A 1 86 ? -18.901 10.312 7.896 1.00 93.12 86 ASP A CA 1
ATOM 713 C C . ASP A 1 86 ? -19.479 10.460 6.482 1.00 93.12 86 ASP A C 1
ATOM 715 O O . ASP A 1 86 ? -20.188 11.424 6.191 1.00 93.12 86 ASP A O 1
ATOM 719 N N . ASP A 1 87 ? -19.163 9.486 5.619 1.00 90.75 87 ASP A N 1
ATOM 720 C CA . ASP A 1 87 ? -19.594 9.359 4.218 1.00 90.75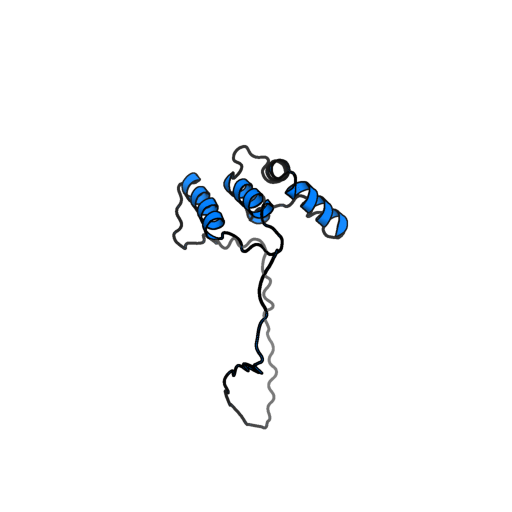 87 ASP A CA 1
ATOM 721 C C . ASP A 1 87 ? -19.221 10.553 3.305 1.00 90.75 87 ASP A C 1
ATOM 723 O O . ASP A 1 87 ? -19.586 10.597 2.126 1.00 90.75 87 ASP A O 1
ATOM 727 N N . LYS A 1 88 ? -18.455 11.529 3.813 1.00 91.81 88 LYS A N 1
ATOM 728 C CA . LYS A 1 88 ? -18.088 12.756 3.105 1.00 91.81 88 LYS A CA 1
ATOM 729 C C . LYS A 1 88 ? -16.739 12.619 2.397 1.00 91.81 88 LYS A C 1
ATOM 731 O O . LYS A 1 88 ? -15.685 12.569 3.024 1.00 91.81 88 LYS A O 1
ATOM 736 N N . LEU A 1 89 ? -16.752 12.683 1.066 1.00 90.62 89 LEU A N 1
ATOM 737 C CA . LEU A 1 89 ? -15.532 12.724 0.257 1.00 90.62 89 LEU A CA 1
ATOM 738 C C . LEU A 1 89 ? -15.213 14.164 -0.181 1.00 90.62 89 LEU A C 1
ATOM 740 O O . LEU A 1 89 ? -15.951 14.757 -0.969 1.00 90.62 89 LEU A O 1
ATOM 744 N N . GLU A 1 90 ? -14.112 14.739 0.311 1.00 87.25 90 GLU A N 1
ATOM 745 C CA . GLU A 1 90 ? -13.720 16.137 0.044 1.00 87.25 90 GLU A CA 1
ATOM 746 C C . GLU A 1 90 ? -13.071 16.341 -1.341 1.00 87.25 90 GLU A C 1
ATOM 748 O O . GLU A 1 90 ? -11.929 16.779 -1.475 1.00 87.25 90 GLU A O 1
ATOM 753 N N . LEU A 1 91 ? -13.815 16.030 -2.407 1.00 86.12 91 LEU A N 1
ATOM 754 C CA . LEU A 1 91 ? -13.382 16.248 -3.790 1.00 86.12 91 LEU A CA 1
ATOM 755 C C . LEU A 1 91 ? -13.555 17.715 -4.214 1.00 86.12 91 LEU A C 1
ATOM 757 O O . LEU A 1 91 ? -14.520 18.082 -4.887 1.00 86.12 91 LEU A O 1
ATOM 761 N N . ALA A 1 92 ? -12.595 18.563 -3.848 1.00 78.56 92 ALA A N 1
ATOM 762 C CA . ALA A 1 92 ? -12.502 19.913 -4.394 1.00 78.56 92 ALA A CA 1
ATOM 763 C C . ALA A 1 92 ? -12.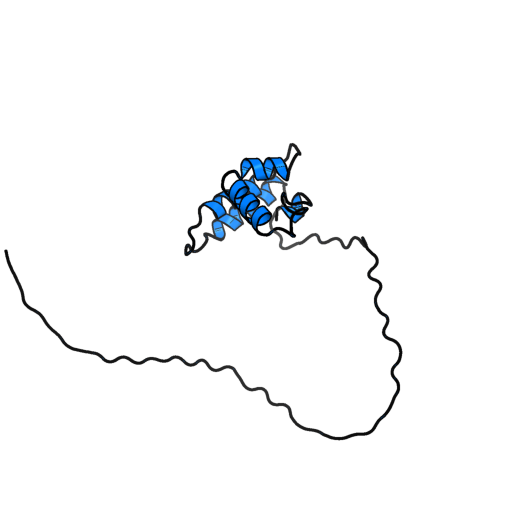143 19.872 -5.893 1.00 78.56 92 ALA A C 1
ATOM 765 O O . ALA A 1 92 ? -11.085 19.369 -6.277 1.00 78.56 92 ALA A O 1
ATOM 766 N N . VAL A 1 93 ? -12.996 20.446 -6.749 1.00 71.12 93 VAL A N 1
ATOM 767 C CA . VAL A 1 93 ? -12.674 20.652 -8.170 1.00 71.12 93 VAL A CA 1
ATOM 768 C C . VAL A 1 93 ? -11.670 21.798 -8.288 1.00 71.12 93 VAL A C 1
ATOM 770 O O . VAL A 1 93 ? -12.036 22.969 -8.341 1.00 71.12 93 VAL A O 1
ATOM 773 N N . VAL A 1 94 ? -10.387 21.450 -8.339 1.00 61.72 94 VAL A N 1
ATOM 774 C CA . VAL A 1 94 ? -9.337 22.354 -8.818 1.00 61.72 94 VAL A CA 1
ATOM 775 C C . VAL A 1 94 ? -9.339 22.287 -10.346 1.00 61.72 94 VAL A C 1
ATOM 777 O O . VAL A 1 94 ? -9.117 21.215 -10.906 1.00 61.72 94 VAL A O 1
ATOM 780 N N . GLU A 1 95 ? -9.561 23.412 -11.036 1.00 56.81 95 GLU A N 1
ATOM 781 C CA . GLU A 1 95 ? -9.515 23.505 -12.511 1.00 56.81 95 GLU A CA 1
ATOM 782 C C . GLU A 1 95 ? -8.075 23.419 -13.066 1.00 56.81 95 GLU A C 1
ATOM 784 O O . GLU A 1 95 ? -7.584 24.301 -13.773 1.00 56.81 95 GLU A O 1
ATOM 789 N N . ASN A 1 96 ? -7.366 22.336 -12.747 1.00 55.59 96 ASN A N 1
ATOM 790 C CA . ASN A 1 96 ? -5.982 22.123 -13.151 1.00 55.59 96 ASN A CA 1
ATOM 791 C C . ASN A 1 96 ? -5.915 21.392 -14.504 1.00 55.59 96 ASN A C 1
ATOM 793 O O . ASN A 1 96 ? -5.642 20.196 -14.588 1.00 55.59 96 ASN A O 1
ATOM 797 N N . GLY A 1 97 ? -6.198 22.136 -15.575 1.00 50.00 97 GLY A N 1
ATOM 798 C CA . GLY A 1 97 ? -6.162 21.650 -16.957 1.00 50.00 97 GLY A CA 1
ATOM 799 C C . GLY A 1 97 ? -7.469 21.924 -17.693 1.00 50.00 97 GLY A C 1
ATOM 800 O O . GLY A 1 97 ? -8.466 21.234 -17.498 1.00 50.00 97 GLY A O 1
ATOM 801 N N . GLY A 1 98 ? -7.461 22.930 -18.572 1.00 50.44 98 GLY A N 1
ATOM 802 C CA . GLY A 1 98 ? -8.658 23.371 -19.286 1.00 50.44 98 GLY A CA 1
ATOM 803 C C . GLY A 1 98 ? -9.244 22.290 -20.198 1.00 50.44 98 GLY A C 1
ATOM 804 O O . GLY A 1 98 ? -8.744 22.058 -21.303 1.00 50.44 98 GLY A O 1
ATOM 805 N N . LEU A 1 99 ? -10.353 21.682 -19.769 1.00 50.78 99 LEU A N 1
ATOM 806 C CA . LEU A 1 99 ? -11.179 20.810 -20.600 1.00 50.78 99 LEU A CA 1
ATOM 807 C C . LEU A 1 99 ? -11.762 21.624 -21.761 1.00 50.78 99 LEU A C 1
ATOM 809 O O . LEU A 1 99 ? -12.814 22.251 -21.640 1.00 50.78 99 LEU A O 1
ATOM 813 N N . LYS A 1 100 ? -11.085 21.611 -22.917 1.00 47.75 100 LYS A N 1
ATOM 814 C CA . LYS A 1 100 ? -11.581 22.253 -24.140 1.00 47.75 100 LYS A CA 1
ATOM 815 C C . LYS A 1 100 ? -12.774 21.472 -24.695 1.00 47.75 100 LYS A C 1
ATOM 817 O O . LYS A 1 100 ? -12.640 20.680 -25.631 1.00 47.75 100 LYS A O 1
ATOM 822 N N . ALA A 1 101 ? -13.942 21.712 -24.104 1.00 44.38 101 ALA A N 1
ATOM 823 C CA . ALA A 1 101 ? -15.219 21.175 -24.537 1.00 44.38 101 ALA A CA 1
ATOM 824 C C . ALA A 1 101 ? -15.402 21.429 -26.040 1.00 44.38 101 ALA A C 1
ATOM 826 O O . ALA A 1 101 ? -15.392 22.571 -26.507 1.00 44.38 101 ALA A O 1
ATOM 827 N N . LYS A 1 102 ? -15.550 20.350 -26.816 1.00 44.59 102 LYS A N 1
ATOM 828 C CA . LYS A 1 102 ? -15.837 20.435 -28.251 1.00 44.59 102 LYS A CA 1
ATOM 829 C C . LYS A 1 102 ? -17.297 20.851 -28.423 1.00 44.59 102 LYS A C 1
ATOM 831 O O . LYS A 1 102 ? -18.181 20.002 -28.488 1.00 44.59 102 LYS A O 1
ATOM 836 N N . THR A 1 103 ? -17.545 22.156 -28.473 1.00 39.38 103 THR A N 1
ATOM 837 C CA . THR A 1 103 ? -18.869 22.738 -28.719 1.00 39.38 103 THR A CA 1
ATOM 838 C C . THR A 1 103 ? -19.381 22.333 -30.105 1.00 39.38 103 THR A C 1
ATOM 840 O O . THR A 1 103 ? -18.978 22.865 -31.139 1.00 39.38 103 THR A O 1
ATOM 843 N N . GLY A 1 104 ? -20.259 21.330 -30.131 1.00 44.22 104 GLY A N 1
ATOM 844 C CA . GLY A 1 104 ? -20.814 20.773 -31.360 1.00 44.22 104 GLY A CA 1
ATOM 845 C C . GLY A 1 104 ? -21.883 21.673 -31.976 1.00 44.22 104 GLY A C 1
ATOM 846 O O . GLY A 1 104 ? -23.051 21.572 -31.612 1.00 44.22 104 GLY A O 1
ATOM 847 N N . THR A 1 105 ? -21.508 22.490 -32.964 1.00 40.28 105 THR A N 1
ATOM 848 C CA . THR A 1 105 ? -22.455 23.352 -33.693 1.00 40.28 105 THR A CA 1
ATOM 849 C C . THR A 1 105 ? -22.359 23.166 -35.205 1.00 40.28 105 THR A C 1
ATOM 851 O O . THR A 1 105 ? -21.582 23.850 -35.870 1.00 40.28 105 THR A O 1
ATOM 854 N N . LYS A 1 106 ? -23.218 22.287 -35.747 1.00 32.69 106 LYS A N 1
ATOM 855 C CA . LYS A 1 106 ? -24.054 22.537 -36.945 1.00 32.69 106 LYS A CA 1
ATOM 856 C C . LYS A 1 106 ? -24.951 21.330 -37.261 1.00 32.69 106 LYS A C 1
ATOM 858 O O . LYS A 1 106 ? -24.531 20.385 -37.918 1.00 32.69 106 LYS A O 1
ATOM 863 N N . ARG A 1 107 ? -26.226 21.404 -36.857 1.00 32.41 107 ARG A N 1
ATOM 864 C CA . ARG A 1 107 ? -27.299 20.646 -37.526 1.00 32.41 107 ARG A CA 1
ATOM 865 C C . ARG A 1 107 ? -27.487 21.220 -38.937 1.00 32.41 107 ARG A C 1
ATOM 867 O O . ARG A 1 107 ? -27.653 22.431 -39.068 1.00 32.41 107 ARG A O 1
ATOM 874 N N . LYS A 1 108 ? -27.545 20.364 -39.960 1.00 33.88 108 LYS A N 1
ATOM 875 C CA . LYS A 1 108 ? -28.310 20.625 -41.195 1.00 33.88 108 LYS A CA 1
ATOM 876 C C . LYS A 1 108 ? -29.610 19.806 -41.108 1.00 33.88 108 LYS A C 1
ATOM 878 O O . LYS A 1 108 ? -29.620 18.782 -40.428 1.00 33.88 108 LYS A O 1
ATOM 883 N N . LYS A 1 109 ? -30.713 20.306 -41.674 1.00 32.69 109 LYS A N 1
ATOM 884 C CA . LYS A 1 109 ? -32.078 19.813 -41.412 1.00 32.69 109 LYS A CA 1
ATOM 885 C C . LYS A 1 109 ? -32.754 19.297 -42.688 1.00 32.69 109 LYS A C 1
ATOM 887 O O . LYS A 1 109 ? -33.315 20.091 -43.437 1.00 32.69 109 LYS A O 1
ATOM 892 N N . GLU A 1 110 ? -32.800 17.972 -42.796 1.00 30.59 110 GLU A N 1
ATOM 893 C CA . GLU A 1 110 ? -33.645 17.130 -43.659 1.00 30.59 110 GLU A CA 1
ATOM 894 C C . GLU A 1 110 ? -33.911 15.816 -42.860 1.00 30.59 110 GLU A C 1
ATOM 896 O O . GLU A 1 110 ? -32.973 15.338 -42.227 1.00 30.59 110 GLU A O 1
ATOM 901 N N . THR A 1 111 ? -35.097 15.200 -42.680 1.00 28.00 111 THR A N 1
ATOM 902 C CA . THR A 1 111 ? -36.463 15.341 -43.256 1.00 28.00 111 THR A CA 1
ATOM 903 C C . THR A 1 111 ? -36.548 14.821 -44.697 1.00 28.00 111 THR A C 1
ATOM 905 O O . THR A 1 111 ? -35.962 15.453 -45.563 1.00 28.00 111 THR A O 1
ATOM 908 N N . GLU A 1 112 ? -37.213 13.707 -45.055 1.00 33.31 112 GLU A N 1
ATOM 909 C CA . GLU A 1 112 ? -38.187 12.753 -44.433 1.00 33.31 112 GLU A CA 1
ATOM 910 C C . GLU A 1 112 ? -37.726 11.268 -44.710 1.00 33.31 112 GLU A C 1
ATOM 912 O O . GLU A 1 112 ? -36.836 11.115 -45.540 1.00 33.31 112 GLU A O 1
ATOM 917 N N . LYS A 1 113 ? -38.210 10.118 -44.165 1.00 26.98 113 LYS A N 1
ATOM 918 C CA . LYS A 1 113 ? -39.208 9.687 -43.128 1.00 26.98 113 LYS A CA 1
ATOM 919 C C . LYS A 1 113 ? -39.314 8.133 -43.087 1.00 26.98 113 LYS A C 1
ATOM 921 O O . LYS A 1 113 ? -38.702 7.485 -43.927 1.00 26.98 113 LYS A O 1
ATOM 926 N N . SER A 1 114 ? -40.162 7.578 -42.199 1.00 29.83 114 SER A N 1
ATOM 927 C CA . SER A 1 114 ? -40.500 6.136 -42.024 1.00 29.83 114 SER A CA 1
ATOM 928 C C . SER A 1 114 ? -39.401 5.304 -41.338 1.00 29.83 114 SER A C 1
ATOM 930 O O . SER A 1 114 ? -38.226 5.556 -41.577 1.00 29.83 114 SER A O 1
ATOM 932 N N . SER A 1 115 ? -39.667 4.315 -40.473 1.00 29.62 115 SER A N 1
ATOM 933 C CA . SER A 1 115 ? -40.895 3.804 -39.801 1.00 29.62 115 SER A CA 1
ATOM 934 C C . SER A 1 115 ? -40.429 3.188 -38.462 1.00 29.62 115 SER A C 1
ATOM 936 O O . SER A 1 115 ? -39.351 2.606 -38.432 1.00 29.62 115 SER A O 1
ATOM 938 N N . GLU A 1 116 ? -41.017 3.513 -37.307 1.00 28.89 116 GLU A N 1
ATOM 939 C CA . GLU A 1 116 ? -42.190 2.869 -36.667 1.00 28.89 116 GLU A CA 1
ATOM 940 C C . GLU A 1 116 ? -41.974 1.420 -36.174 1.00 28.89 116 GLU A C 1
ATOM 942 O O . GLU A 1 116 ? -41.475 0.579 -36.913 1.00 28.89 116 GLU A O 1
ATOM 947 N N . ALA A 1 117 ? -42.444 1.163 -34.938 1.00 31.11 117 ALA A N 1
ATOM 948 C CA . ALA A 1 117 ? -42.371 -0.080 -34.147 1.00 31.11 117 ALA A CA 1
ATOM 949 C C . ALA A 1 117 ? -40.947 -0.542 -33.714 1.00 31.11 117 ALA A C 1
ATOM 951 O O . ALA A 1 117 ? -39.972 -0.343 -34.428 1.00 31.11 117 ALA A O 1
ATOM 952 N N . SER A 1 118 ? -40.741 -1.147 -32.536 1.00 32.91 118 SER A N 1
ATOM 953 C CA . SER A 1 118 ? -41.656 -1.356 -31.396 1.00 32.91 118 SER A CA 1
ATOM 954 C C . SER A 1 118 ? -40.905 -1.285 -30.057 1.00 32.91 118 SER A C 1
ATOM 956 O O . SER A 1 118 ? -39.675 -1.322 -30.035 1.00 32.91 118 SER A O 1
ATOM 958 N N . VAL A 1 119 ? -41.644 -1.196 -28.948 1.00 37.75 119 VAL A N 1
ATOM 959 C CA . VAL A 1 119 ? -41.116 -1.302 -27.577 1.00 37.75 119 VAL A CA 1
ATOM 960 C C . VAL A 1 119 ? -41.622 -2.603 -26.968 1.00 37.75 119 VAL A C 1
ATOM 962 O O . VAL A 1 119 ? -42.833 -2.765 -26.865 1.00 37.75 119 VAL A O 1
ATOM 965 N N . GLU A 1 120 ? -40.718 -3.469 -26.514 1.00 39.31 120 GLU A N 1
ATOM 966 C CA . GLU A 1 120 ? -41.020 -4.521 -25.536 1.00 39.31 120 GLU A CA 1
ATOM 967 C C . GLU A 1 120 ? -39.858 -4.627 -24.537 1.00 39.31 120 GLU A C 1
ATOM 969 O O . GLU A 1 120 ? -38.690 -4.687 -24.926 1.00 39.31 120 GLU A O 1
ATOM 974 N N . GLU A 1 121 ? -40.189 -4.625 -23.247 1.00 37.25 121 GLU A N 1
ATOM 975 C CA . GLU A 1 121 ? -39.341 -5.205 -22.205 1.00 37.25 121 GLU A CA 1
ATOM 976 C C . GLU A 1 121 ? -39.584 -6.719 -22.184 1.00 37.25 121 GLU A C 1
ATOM 978 O O . GLU A 1 121 ? -40.713 -7.157 -22.407 1.00 37.25 121 GLU A O 1
ATOM 983 N N . MET A 1 122 ? -38.571 -7.519 -21.847 1.00 42.53 122 MET A N 1
ATOM 984 C CA . MET A 1 122 ? -38.808 -8.850 -21.285 1.00 42.53 122 MET A CA 1
ATOM 985 C C . MET A 1 122 ? -37.696 -9.213 -20.297 1.00 42.53 122 MET A C 1
ATOM 987 O O . MET A 1 122 ? -36.549 -8.787 -20.444 1.00 42.53 122 MET A O 1
ATOM 991 N N . GLU A 1 123 ? -38.073 -9.946 -19.255 1.00 33.47 123 GLU A N 1
ATOM 992 C CA . GLU A 1 123 ? -37.283 -10.163 -18.042 1.00 33.47 123 GLU A CA 1
ATOM 993 C C . GLU A 1 123 ? -36.126 -11.169 -18.197 1.00 33.47 123 GLU A C 1
ATOM 995 O O . GLU A 1 123 ? -36.038 -11.939 -19.157 1.00 33.47 123 GLU A O 1
ATOM 1000 N N . CYS A 1 124 ? -35.247 -11.186 -17.190 1.00 32.00 124 CYS A N 1
ATOM 1001 C CA . CYS A 1 124 ? -34.294 -12.271 -16.961 1.00 32.00 124 CYS A CA 1
ATOM 1002 C C . CYS A 1 124 ? -35.007 -13.614 -16.747 1.00 32.00 124 CYS A C 1
ATOM 1004 O O . CYS A 1 124 ? -36.113 -13.657 -16.210 1.00 32.00 124 CYS A O 1
ATOM 1006 N N . LEU A 1 125 ? -34.311 -14.720 -17.022 1.00 34.97 125 LEU A N 1
ATOM 1007 C CA . LEU A 1 125 ? -34.669 -16.013 -16.443 1.00 34.97 125 LEU A CA 1
ATOM 1008 C C . LEU A 1 125 ? -33.428 -16.888 -16.238 1.00 34.97 125 LEU A C 1
ATOM 1010 O O . LEU A 1 125 ? -32.665 -17.138 -17.171 1.00 34.97 125 LEU A O 1
ATOM 1014 N N . ASP A 1 126 ? -33.232 -17.334 -14.999 1.00 38.38 126 ASP A N 1
ATOM 1015 C CA . ASP A 1 126 ? -32.239 -18.337 -14.630 1.00 38.38 126 ASP A CA 1
ATOM 1016 C C . ASP A 1 126 ? -32.546 -19.698 -15.269 1.00 38.38 126 ASP A C 1
ATOM 1018 O O . ASP A 1 126 ? -33.701 -20.114 -15.368 1.00 38.38 126 ASP A O 1
ATOM 1022 N N . THR A 1 127 ? -31.498 -20.458 -15.587 1.00 32.81 127 THR A N 1
ATOM 1023 C CA . THR A 1 127 ? -31.606 -21.904 -15.819 1.00 32.81 127 THR A CA 1
ATOM 1024 C C . THR A 1 127 ? -30.795 -22.646 -14.766 1.00 32.81 127 THR A C 1
ATOM 1026 O O . THR A 1 127 ? -29.585 -22.831 -14.910 1.00 32.81 127 THR A O 1
ATOM 1029 N N . GLN A 1 128 ? -31.470 -23.080 -13.702 1.00 35.44 128 GLN A N 1
ATOM 1030 C CA . GLN A 1 128 ? -30.966 -24.170 -12.870 1.00 35.44 128 GLN A CA 1
ATOM 1031 C C . GLN A 1 128 ? -31.030 -25.470 -13.680 1.00 35.44 128 GLN A C 1
ATOM 1033 O O . GLN A 1 128 ? -32.015 -25.707 -14.380 1.00 35.44 128 GLN A O 1
ATOM 1038 N N . THR A 1 129 ? -30.024 -26.329 -13.530 1.00 34.44 129 THR A N 1
ATOM 1039 C CA . THR A 1 129 ? -30.059 -27.697 -14.056 1.00 34.44 129 THR A CA 1
ATOM 1040 C C . THR A 1 129 ? -29.722 -28.660 -12.926 1.00 34.44 129 THR A C 1
ATOM 1042 O O . THR A 1 129 ? -28.550 -28.910 -12.645 1.00 34.44 129 THR A O 1
ATOM 1045 N N . GLU A 1 130 ? -30.749 -29.201 -12.275 1.00 37.91 130 GLU A N 1
ATOM 1046 C CA . GLU A 1 130 ? -30.604 -30.478 -11.579 1.00 37.91 130 GLU A CA 1
ATOM 1047 C C . GLU A 1 130 ? -30.612 -31.612 -12.609 1.00 37.91 130 GLU A C 1
ATOM 1049 O O . GLU A 1 130 ? -31.502 -31.682 -13.452 1.00 37.91 130 GLU A O 1
ATOM 1054 N N . GLU A 1 131 ? -29.694 -32.564 -12.467 1.00 39.84 131 GLU A N 1
ATOM 1055 C CA . GLU A 1 131 ? -30.041 -33.972 -12.647 1.00 39.84 131 GLU A CA 1
ATOM 1056 C C . GLU A 1 131 ? -29.405 -34.778 -11.517 1.00 39.84 131 GLU A C 1
ATOM 1058 O O . GLU A 1 131 ? -28.197 -34.713 -11.279 1.00 39.84 131 GLU A O 1
ATOM 1063 N N . ALA A 1 132 ? -30.231 -35.557 -10.825 1.00 37.59 132 ALA A N 1
ATOM 1064 C CA . ALA A 1 132 ? -29.806 -36.497 -9.804 1.00 37.59 132 ALA A CA 1
ATOM 1065 C C . ALA A 1 132 ? -30.257 -37.904 -10.205 1.00 37.59 132 ALA A C 1
ATOM 1067 O O . ALA A 1 132 ? -31.445 -38.141 -10.415 1.00 37.59 132 ALA A O 1
ATOM 1068 N N . MET A 1 133 ? -29.323 -38.858 -10.254 1.00 40.31 133 MET A N 1
ATOM 1069 C CA . MET A 1 133 ? -29.654 -40.283 -10.366 1.00 40.31 133 MET A CA 1
ATOM 1070 C C . MET A 1 133 ? -28.875 -41.136 -9.352 1.00 40.31 133 MET A C 1
ATOM 1072 O O . MET A 1 133 ? -27.768 -41.619 -9.571 1.00 40.31 133 MET A O 1
ATOM 1076 N N . GLN A 1 134 ? -29.531 -41.272 -8.200 1.00 35.84 134 GLN A N 1
ATOM 1077 C CA . GLN A 1 134 ? -29.400 -42.281 -7.138 1.00 35.84 134 GLN A CA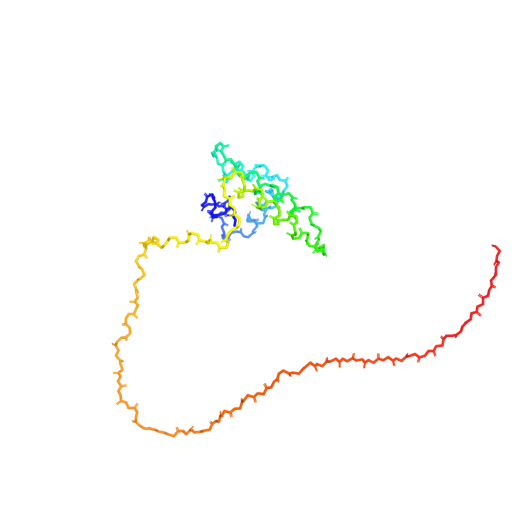 1
ATOM 1078 C C . GLN A 1 134 ? -29.663 -43.714 -7.701 1.00 35.84 134 GLN A C 1
ATOM 1080 O O . GLN A 1 134 ? -30.253 -43.825 -8.770 1.00 35.84 134 GLN A O 1
ATOM 1085 N N . THR A 1 135 ? -29.356 -44.882 -7.102 1.00 33.38 135 THR A N 1
ATOM 1086 C CA . THR A 1 135 ? -28.722 -45.325 -5.830 1.00 33.38 135 THR A CA 1
ATOM 1087 C C . THR A 1 135 ? -28.268 -46.798 -5.987 1.00 33.38 135 THR A C 1
ATOM 1089 O O . THR A 1 135 ? -28.962 -47.526 -6.688 1.00 33.38 135 THR A O 1
ATOM 1092 N N . HIS A 1 136 ? -27.244 -47.279 -5.256 1.00 34.31 136 HIS A N 1
ATOM 1093 C CA . HIS A 1 136 ? -27.162 -48.627 -4.611 1.00 34.31 136 HIS A CA 1
ATOM 1094 C C . HIS A 1 136 ? -25.844 -48.676 -3.781 1.00 34.31 136 HIS A C 1
ATOM 1096 O O . HIS A 1 136 ? -24.792 -48.410 -4.349 1.00 34.31 136 HIS A O 1
ATOM 1102 N N . MET A 1 137 ? -25.784 -48.785 -2.442 1.00 33.88 137 MET A N 1
ATOM 1103 C CA . MET A 1 137 ? -26.191 -49.882 -1.529 1.00 33.88 137 MET A CA 1
ATOM 1104 C C . MET A 1 137 ? -25.392 -51.195 -1.774 1.00 33.88 137 MET A C 1
ATOM 1106 O O . MET A 1 137 ? -25.235 -51.601 -2.918 1.00 33.88 137 MET A O 1
ATOM 1110 N N . GLU A 1 138 ? -24.871 -51.959 -0.803 1.00 43.66 138 GLU A N 1
ATOM 1111 C CA . GLU A 1 138 ? -24.505 -51.682 0.603 1.00 43.66 138 GLU A CA 1
ATOM 1112 C C . GLU A 1 138 ? -23.365 -52.684 1.040 1.00 43.66 138 GLU A C 1
ATOM 1114 O O . GLU A 1 138 ? -22.514 -52.931 0.182 1.00 43.66 138 GLU A O 1
ATOM 1119 N N . PRO A 1 139 ? -23.173 -53.228 2.275 1.00 56.69 139 PRO A N 1
ATOM 1120 C CA . PRO A 1 139 ? -21.829 -53.282 2.874 1.00 56.69 139 PRO A CA 1
ATOM 1121 C C . PRO A 1 139 ? -21.240 -54.699 3.069 1.00 56.69 139 PRO A C 1
ATOM 1123 O O . PRO A 1 139 ? -21.904 -55.717 2.855 1.00 56.69 139 PRO A O 1
ATOM 1126 N N . LYS A 1 140 ? -20.005 -54.777 3.600 1.00 38.81 140 LYS A N 1
ATOM 1127 C CA . LYS A 1 140 ? -19.556 -55.931 4.407 1.00 38.81 140 LYS A CA 1
ATOM 1128 C C . LYS A 1 140 ? -18.455 -55.596 5.421 1.00 38.81 140 LYS A C 1
ATOM 1130 O O . LYS A 1 140 ? -17.660 -54.686 5.233 1.00 38.81 140 LYS A O 1
ATOM 1135 N N . THR A 1 141 ? -18.489 -56.331 6.527 1.00 44.97 141 THR A N 1
ATOM 1136 C CA . THR A 1 141 ? -17.941 -56.000 7.851 1.00 44.97 141 THR A CA 1
ATOM 1137 C C . THR A 1 141 ? -16.643 -56.732 8.224 1.00 44.97 141 THR A C 1
ATOM 1139 O O . THR A 1 141 ? -16.496 -57.897 7.869 1.00 44.97 141 THR A O 1
ATOM 1142 N N . SER A 1 142 ? -15.896 -56.134 9.166 1.00 43.81 142 SER A N 1
ATOM 1143 C CA . SER A 1 142 ? -15.125 -56.793 10.251 1.00 43.81 142 SER A CA 1
ATOM 1144 C C . SER A 1 142 ? -13.701 -57.327 10.002 1.00 43.81 142 SER A C 1
ATOM 1146 O O . SER A 1 142 ? -13.480 -58.127 9.103 1.00 43.81 142 SER A O 1
ATOM 1148 N N . SER A 1 143 ? -12.833 -57.023 10.986 1.00 48.53 143 SER A N 1
ATOM 1149 C CA . SER A 1 143 ? -11.606 -57.739 11.406 1.00 48.53 143 SER A CA 1
ATOM 1150 C C . SER A 1 143 ? -10.407 -57.807 10.438 1.00 48.53 143 SER A C 1
ATOM 1152 O O . SER A 1 143 ? -10.573 -57.779 9.226 1.00 48.53 143 SER A O 1
ATOM 1154 N N . VAL A 1 144 ? -9.158 -57.916 10.922 1.00 54.66 144 VAL A N 1
ATOM 1155 C CA . VAL A 1 144 ? -8.636 -58.002 12.316 1.00 54.66 144 VAL A CA 1
ATOM 1156 C C . VAL A 1 144 ? -7.748 -56.796 12.611 1.00 54.66 144 VAL A C 1
ATOM 1158 O O . VAL A 1 144 ? -6.900 -56.495 11.746 1.00 54.66 144 VAL A O 1
#

Foldseek 3Di:
DLCVVLVDFPCVVPVVDPVSVVVSVVVCLVPVVVRQCVSPVDPDGQVLVSVLSVLVSPDDPPDDRPVVVNVVSVQVSCVVVVHGPDVDDPDDDDVPDDPPPPPDDDDDDDDDDDDDDDDDDDDDDDDDDDDDDDDDDDDDDDDD